Protein AF-A0A352C5R9-F1 (afdb_monomer)

Radius of gyration: 16.76 Å; Cα contacts (8 Å, |Δi|>4): 58; chains: 1; bounding box: 36×37×36 Å

pLDDT: mean 70.02, std 19.09, range [28.61, 94.69]

Foldseek 3Di:
DDDDDDDDDDPVRVVVVVVVVVVCCCPVVVNPDDPDDDDDDFDADPVGDTDFDADPVVRDTQDDKDWDQDDDDPDDDDDDDDIDIDGDPPDDD

Structure (mmCIF, N/CA/C/O backbone):
data_AF-A0A352C5R9-F1
#
_entry.id   AF-A0A352C5R9-F1
#
loop_
_atom_site.group_PDB
_atom_site.id
_atom_site.type_symbol
_atom_site.label_atom_id
_atom_site.label_alt_id
_atom_site.label_comp_id
_atom_site.label_asym_id
_atom_site.label_entity_id
_atom_site.label_seq_id
_atom_site.pdbx_PDB_ins_code
_atom_site.Cartn_x
_atom_site.Cartn_y
_atom_site.Cartn_z
_atom_site.occupancy
_atom_site.B_iso_or_equiv
_atom_site.auth_seq_id
_atom_site.auth_comp_id
_atom_site.auth_asym_id
_atom_site.auth_atom_id
_atom_site.pdbx_PDB_model_num
ATOM 1 N N . MET A 1 1 ? 3.399 -1.926 14.249 1.00 66.75 1 MET A N 1
ATOM 2 C CA . MET A 1 1 ? 3.286 -3.330 13.803 1.00 66.75 1 MET A CA 1
ATOM 3 C C . MET A 1 1 ? 3.667 -3.336 12.343 1.00 66.75 1 MET A C 1
ATOM 5 O O . MET A 1 1 ? 3.190 -2.461 11.635 1.00 66.75 1 MET A O 1
ATOM 9 N N . GLU A 1 2 ? 4.534 -4.252 11.934 1.00 73.69 2 GLU A N 1
ATOM 10 C CA . GLU A 1 2 ? 4.901 -4.433 10.531 1.00 73.69 2 GLU A CA 1
ATOM 11 C C . GLU A 1 2 ? 4.175 -5.668 9.997 1.00 73.69 2 GLU A C 1
ATOM 13 O O . GLU A 1 2 ? 4.091 -6.687 10.684 1.00 73.69 2 GLU A O 1
ATOM 18 N N . ILE A 1 3 ? 3.599 -5.548 8.806 1.00 74.19 3 ILE A N 1
ATOM 19 C CA . ILE A 1 3 ? 2.911 -6.630 8.110 1.00 74.19 3 ILE A CA 1
ATOM 20 C C . ILE A 1 3 ? 3.607 -6.768 6.768 1.00 74.19 3 ILE A C 1
ATOM 22 O O . ILE A 1 3 ? 3.558 -5.853 5.950 1.00 74.19 3 ILE A O 1
ATOM 26 N N . ILE A 1 4 ? 4.243 -7.916 6.556 1.00 78.00 4 ILE A N 1
ATOM 27 C CA . ILE A 1 4 ? 4.996 -8.210 5.341 1.00 78.00 4 ILE A CA 1
ATOM 28 C C . ILE A 1 4 ? 4.307 -9.369 4.630 1.00 78.00 4 ILE A C 1
ATOM 30 O O . ILE A 1 4 ? 4.137 -10.448 5.200 1.00 78.00 4 ILE A O 1
ATOM 34 N N . PHE A 1 5 ? 3.913 -9.151 3.379 1.00 77.75 5 PHE A N 1
ATOM 35 C CA . PHE A 1 5 ? 3.435 -10.218 2.508 1.00 77.75 5 PHE A CA 1
ATOM 36 C C . PHE A 1 5 ? 4.635 -10.834 1.791 1.00 77.75 5 PHE A C 1
ATOM 38 O O . PHE A 1 5 ? 5.328 -10.154 1.041 1.00 77.75 5 PHE A O 1
ATOM 45 N N . HIS A 1 6 ? 4.901 -12.116 2.034 1.00 76.88 6 HIS A N 1
ATOM 46 C CA . HIS A 1 6 ? 5.996 -12.826 1.375 1.00 76.88 6 HIS A CA 1
ATOM 47 C C . HIS A 1 6 ? 5.536 -13.513 0.080 1.00 76.88 6 HIS A C 1
ATOM 49 O O . HIS A 1 6 ? 4.412 -14.014 -0.014 1.00 76.88 6 HIS A O 1
ATOM 55 N N . GLY A 1 7 ? 6.453 -13.596 -0.887 1.00 75.44 7 GLY A N 1
ATOM 56 C CA . GLY A 1 7 ? 6.247 -14.266 -2.173 1.00 75.44 7 GLY A CA 1
ATOM 57 C C . GLY A 1 7 ? 5.533 -13.406 -3.219 1.00 75.44 7 GLY A C 1
ATOM 58 O O . GLY A 1 7 ? 5.062 -12.310 -2.927 1.00 75.44 7 GLY A O 1
ATOM 59 N N . GLN A 1 8 ? 5.456 -13.918 -4.451 1.00 73.25 8 GLN A N 1
ATOM 60 C CA . GLN A 1 8 ? 4.716 -13.265 -5.531 1.00 73.25 8 GLN A CA 1
ATOM 61 C C . GLN A 1 8 ? 3.216 -13.309 -5.231 1.00 73.25 8 GLN A C 1
ATOM 63 O O . GLN A 1 8 ? 2.627 -14.385 -5.096 1.00 73.25 8 GLN A O 1
ATOM 68 N N . GLN A 1 9 ? 2.602 -12.134 -5.131 1.00 72.56 9 GLN A N 1
ATOM 69 C CA . GLN A 1 9 ? 1.167 -11.990 -4.940 1.00 72.56 9 GLN A CA 1
ATOM 70 C C . GLN A 1 9 ? 0.562 -11.387 -6.200 1.00 72.56 9 GLN A C 1
ATOM 72 O O . GLN A 1 9 ? 1.018 -10.355 -6.688 1.00 72.56 9 GLN A O 1
ATOM 77 N N . ASP A 1 10 ? -0.483 -12.027 -6.716 1.00 83.81 10 ASP A N 1
ATOM 78 C CA . ASP A 1 10 ? -1.319 -11.383 -7.718 1.00 83.81 10 ASP A CA 1
ATOM 79 C C . ASP A 1 10 ? -2.150 -10.263 -7.070 1.00 83.81 10 ASP A C 1
ATOM 81 O O . ASP A 1 10 ? -2.392 -10.248 -5.858 1.00 83.81 10 ASP A O 1
ATOM 85 N N . TRP A 1 11 ? -2.601 -9.313 -7.889 1.00 82.31 11 TRP A N 1
ATOM 86 C CA . TRP A 1 11 ? -3.316 -8.135 -7.401 1.00 82.31 11 TRP A CA 1
ATOM 87 C C . TRP A 1 11 ? -4.567 -8.487 -6.583 1.00 82.31 11 TRP A C 1
ATOM 89 O O . TRP A 1 11 ? -4.843 -7.854 -5.563 1.00 82.31 11 TRP A O 1
ATOM 99 N N . ARG A 1 12 ? -5.299 -9.537 -6.978 1.00 85.00 12 ARG A N 1
ATOM 100 C CA . ARG A 1 12 ? -6.526 -9.957 -6.292 1.00 85.00 12 ARG A CA 1
ATOM 101 C C . ARG A 1 12 ? -6.222 -10.497 -4.895 1.00 85.00 12 ARG A C 1
ATOM 103 O O . ARG A 1 12 ? -6.866 -10.084 -3.935 1.00 85.00 12 ARG A O 1
ATOM 110 N N . LYS A 1 13 ? -5.224 -11.372 -4.760 1.00 83.44 13 LYS A N 1
ATOM 111 C CA . LYS A 1 13 ? -4.799 -11.908 -3.458 1.00 83.44 13 LYS A CA 1
ATOM 112 C C . LYS A 1 13 ? -4.276 -10.818 -2.535 1.00 83.44 13 LYS A C 1
ATOM 114 O O . LYS A 1 13 ? -4.576 -10.846 -1.342 1.00 83.44 13 LYS A O 1
ATOM 119 N N . THR A 1 14 ? -3.537 -9.847 -3.068 1.00 86.19 14 THR A N 1
ATOM 120 C CA . THR A 1 14 ? -3.052 -8.701 -2.286 1.00 86.19 14 THR A CA 1
ATOM 121 C C . THR A 1 14 ? -4.217 -7.886 -1.729 1.00 86.19 14 THR A C 1
ATOM 123 O O . THR A 1 14 ? -4.235 -7.580 -0.537 1.00 86.19 14 THR A O 1
ATOM 126 N N . GLN A 1 15 ? -5.233 -7.596 -2.551 1.00 86.06 15 GLN A N 1
ATOM 127 C CA . GLN A 1 15 ? -6.441 -6.891 -2.109 1.00 86.06 15 GLN A CA 1
ATOM 128 C C . GLN A 1 15 ? -7.186 -7.652 -1.006 1.00 86.06 15 GLN A C 1
ATOM 130 O O . GLN A 1 15 ? -7.508 -7.072 0.033 1.00 86.06 15 GLN A O 1
ATOM 135 N N . GLU A 1 16 ? -7.427 -8.948 -1.211 1.00 88.38 16 GLU A N 1
ATOM 136 C CA . GLU A 1 16 ? -8.087 -9.813 -0.225 1.00 88.38 16 GLU A CA 1
ATOM 137 C C . GLU A 1 16 ? -7.309 -9.852 1.095 1.00 88.38 16 GLU A 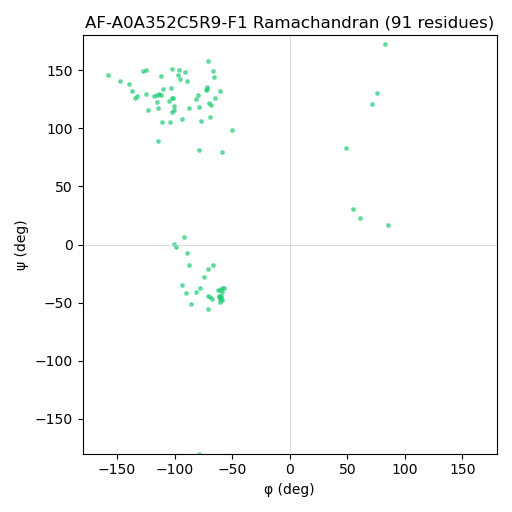C 1
ATOM 139 O O . GLU A 1 16 ? -7.900 -9.762 2.172 1.00 88.38 16 GLU A O 1
ATOM 144 N N . SER A 1 17 ? -5.980 -9.918 1.021 1.00 86.56 17 SER A N 1
ATOM 145 C CA . SER A 1 17 ? -5.121 -10.009 2.200 1.00 86.56 17 SER A CA 1
ATOM 146 C C . SER A 1 17 ? -5.082 -8.704 2.997 1.00 86.56 17 SER A C 1
ATOM 148 O O . SER A 1 17 ? -5.229 -8.731 4.219 1.00 86.56 17 SER A O 1
ATOM 150 N N . ILE A 1 18 ? -4.950 -7.550 2.331 1.00 88.62 18 ILE A N 1
ATOM 151 C CA . ILE A 1 18 ? -5.004 -6.236 2.995 1.00 88.62 18 ILE A CA 1
ATOM 152 C C . ILE A 1 18 ? -6.363 -6.045 3.678 1.00 88.62 18 ILE A C 1
ATOM 154 O O . ILE A 1 18 ? -6.416 -5.664 4.851 1.00 88.62 18 ILE A O 1
ATOM 158 N N . LEU A 1 19 ? -7.461 -6.350 2.978 1.00 88.69 19 LEU A N 1
ATOM 159 C CA . LEU A 1 19 ? -8.805 -6.241 3.543 1.00 88.69 19 LEU A CA 1
ATOM 160 C C . LEU A 1 19 ? -8.983 -7.173 4.746 1.00 88.69 19 LEU A C 1
ATOM 162 O O . LEU A 1 19 ? -9.488 -6.741 5.781 1.00 88.69 19 LEU A O 1
ATOM 166 N N . GLY A 1 20 ? -8.518 -8.420 4.641 1.00 89.88 20 GLY A N 1
ATOM 167 C CA . GLY A 1 20 ? -8.579 -9.401 5.722 1.00 89.88 20 GLY A CA 1
ATOM 168 C C . GLY A 1 20 ? -7.856 -8.942 6.988 1.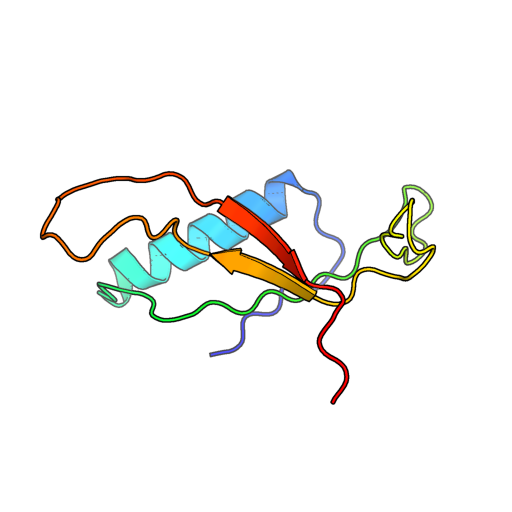00 89.88 20 GLY A C 1
ATOM 169 O O . GLY A 1 20 ? -8.354 -9.153 8.093 1.00 89.88 20 GLY A O 1
ATOM 170 N N . ILE A 1 21 ? -6.727 -8.247 6.853 1.00 90.12 21 ILE A N 1
ATOM 171 C CA . ILE A 1 21 ? -5.998 -7.691 7.998 1.00 90.12 21 ILE A CA 1
ATOM 172 C C . ILE A 1 21 ? -6.760 -6.539 8.645 1.00 90.12 21 ILE A C 1
ATOM 174 O O . ILE A 1 21 ? -6.875 -6.501 9.869 1.00 90.12 21 ILE A O 1
ATOM 178 N N . ILE A 1 22 ? -7.301 -5.612 7.852 1.00 89.75 22 ILE A N 1
ATOM 179 C CA . ILE A 1 22 ? -8.108 -4.501 8.381 1.00 89.75 22 ILE A CA 1
ATOM 180 C C . ILE A 1 22 ? -9.324 -5.056 9.134 1.00 89.75 22 ILE A C 1
ATOM 182 O O . ILE A 1 22 ? -9.604 -4.633 10.257 1.00 89.75 22 ILE A O 1
ATOM 186 N N . GLN A 1 23 ? -9.995 -6.049 8.547 1.00 91.38 23 GLN A N 1
ATOM 187 C CA . GLN A 1 2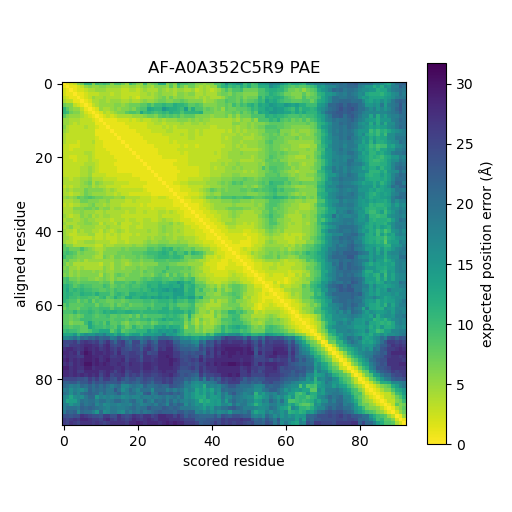3 ? -11.122 -6.764 9.142 1.00 91.38 23 GLN A CA 1
ATOM 188 C C . GLN A 1 23 ? -10.719 -7.438 10.464 1.00 91.38 23 GLN A C 1
ATOM 190 O O . GLN A 1 23 ? -11.388 -7.261 11.475 1.00 91.38 23 GLN A O 1
ATOM 195 N N . MET A 1 24 ? -9.590 -8.151 10.495 1.00 92.12 24 MET A N 1
ATOM 196 C CA . MET A 1 24 ? -9.061 -8.796 11.702 1.00 92.12 24 MET A CA 1
ATOM 197 C C . MET A 1 24 ? -8.766 -7.784 12.819 1.00 92.12 24 MET A C 1
ATOM 199 O O . MET A 1 24 ? -9.148 -8.011 13.968 1.00 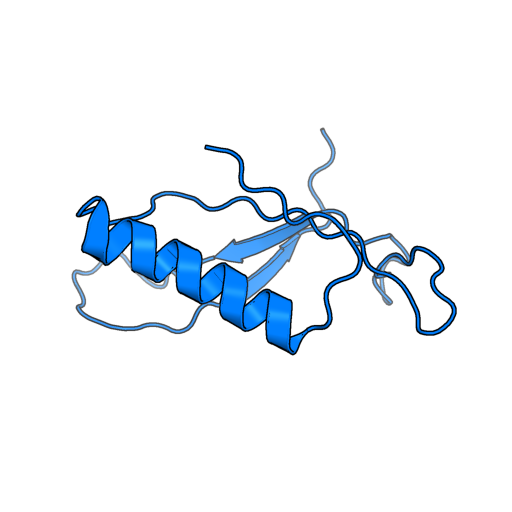92.12 24 MET A O 1
ATOM 203 N N . LEU A 1 25 ? -8.103 -6.666 12.503 1.00 91.25 25 LEU A N 1
ATOM 204 C CA . LEU A 1 25 ? -7.800 -5.604 13.471 1.00 91.25 25 LEU A CA 1
ATOM 205 C C . LEU A 1 25 ? -9.078 -5.004 14.070 1.00 91.25 25 LEU A C 1
ATOM 207 O O . LEU A 1 25 ? -9.128 -4.733 15.272 1.00 91.25 25 LEU A O 1
ATOM 211 N N . HIS A 1 26 ? -10.111 -4.830 13.249 1.00 91.50 26 HIS A N 1
ATOM 212 C CA . HIS A 1 26 ? -11.405 -4.335 13.696 1.00 91.50 26 HIS A CA 1
ATOM 213 C C . HIS A 1 26 ? -12.156 -5.373 14.545 1.00 91.50 26 HIS A C 1
ATOM 215 O O . HIS A 1 26 ? -12.507 -5.090 15.688 1.00 91.50 26 HIS A O 1
ATOM 221 N N . ASP A 1 27 ? -12.364 -6.580 14.021 1.00 94.25 27 ASP A N 1
ATOM 222 C CA . ASP A 1 27 ? -13.295 -7.559 14.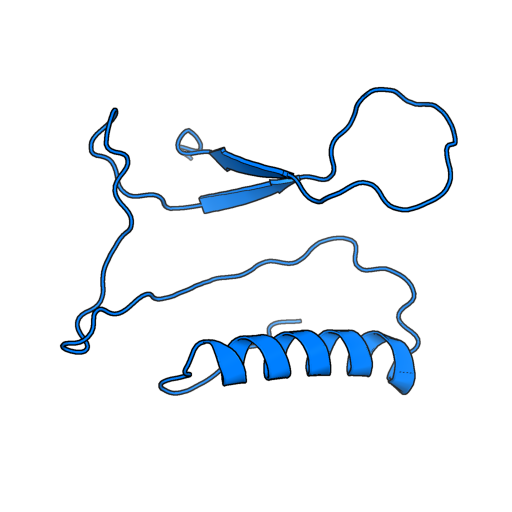594 1.00 94.25 27 ASP A CA 1
ATOM 223 C C . ASP A 1 27 ? -12.692 -8.337 15.770 1.00 94.25 27 ASP A C 1
ATOM 225 O O . ASP A 1 27 ? -13.368 -8.586 16.766 1.00 94.25 27 ASP A O 1
ATOM 229 N N . GLN A 1 28 ? -11.419 -8.731 15.680 1.00 94.69 28 GLN A N 1
ATOM 230 C CA . GLN A 1 28 ? -10.783 -9.563 16.709 1.00 94.69 28 GLN A CA 1
ATOM 231 C C . GLN A 1 28 ? -10.130 -8.710 17.795 1.00 94.69 28 GLN A C 1
ATOM 233 O O . GLN A 1 28 ? -10.240 -9.004 18.987 1.00 94.69 28 GLN A O 1
ATOM 238 N N . TYR A 1 29 ? -9.466 -7.628 17.389 1.00 92.31 29 TYR A N 1
ATOM 239 C CA . TYR A 1 29 ? -8.702 -6.773 18.297 1.00 92.31 29 TYR A CA 1
ATOM 240 C C . TYR A 1 29 ? -9.456 -5.512 18.730 1.00 92.31 29 TYR A C 1
ATOM 242 O O . TYR A 1 29 ? -8.938 -4.764 19.559 1.00 92.31 29 TYR A O 1
ATOM 250 N N . HIS A 1 30 ? -10.678 -5.291 18.227 1.00 92.38 30 HIS A N 1
ATOM 251 C CA . HIS A 1 30 ? -11.532 -4.153 18.583 1.00 92.38 30 HIS A CA 1
ATOM 252 C C . HIS A 1 30 ? -10.837 -2.793 18.379 1.00 92.38 30 HIS A C 1
ATOM 254 O O . HIS A 1 30 ? -11.096 -1.823 19.099 1.00 92.38 30 HIS A O 1
ATOM 260 N N . ILE A 1 31 ? -9.929 -2.706 17.400 1.00 91.44 31 ILE A N 1
ATOM 261 C CA . ILE A 1 31 ? -9.219 -1.470 17.077 1.00 91.44 31 ILE A CA 1
ATOM 262 C C . ILE A 1 31 ? -10.166 -0.563 16.290 1.00 91.44 31 ILE A C 1
ATOM 264 O O . ILE A 1 31 ? -10.439 -0.785 15.115 1.00 91.44 31 ILE A O 1
ATOM 268 N N . ALA A 1 32 ? -10.666 0.486 16.942 1.00 87.31 32 ALA A N 1
ATOM 269 C CA . ALA A 1 32 ? -11.679 1.364 16.356 1.00 87.31 32 ALA A CA 1
ATOM 270 C C . ALA A 1 32 ? -11.141 2.320 15.276 1.00 87.31 32 ALA A C 1
ATOM 272 O O . ALA A 1 32 ? -11.902 2.777 14.425 1.00 87.31 32 ALA A O 1
ATOM 273 N N . GLN A 1 33 ? -9.859 2.698 15.340 1.00 85.31 33 GLN A N 1
ATOM 274 C CA . GLN A 1 33 ? -9.261 3.685 14.437 1.00 85.31 33 GLN A CA 1
ATOM 275 C C . GLN A 1 33 ? -7.789 3.372 14.170 1.00 85.31 33 GLN A C 1
ATOM 277 O O . GLN A 1 33 ? -7.041 3.035 15.087 1.00 85.31 33 GLN A O 1
ATOM 282 N N . LEU A 1 34 ? -7.371 3.564 12.921 1.00 82.88 34 LEU A N 1
ATOM 283 C CA . LEU A 1 34 ? -5.970 3.566 12.511 1.00 82.88 34 LEU A CA 1
ATOM 284 C C . LEU A 1 34 ? -5.537 5.020 12.316 1.00 82.88 34 LEU A C 1
ATOM 286 O O . LEU A 1 34 ? -6.202 5.773 11.602 1.00 82.88 34 LEU A O 1
ATOM 290 N N . ARG A 1 35 ? -4.452 5.425 12.983 1.00 80.12 35 ARG A N 1
ATOM 291 C CA . ARG A 1 35 ? -3.893 6.779 12.852 1.00 80.12 35 ARG A CA 1
ATOM 292 C C . ARG A 1 35 ? -3.095 6.939 11.560 1.00 80.12 35 ARG A C 1
ATOM 294 O O . ARG A 1 35 ? -3.135 8.004 10.963 1.00 80.12 35 ARG A O 1
ATOM 301 N N . GLU A 1 36 ? -2.377 5.894 11.167 1.00 76.44 36 GLU A N 1
ATOM 302 C CA . GLU A 1 36 ? -1.405 5.916 10.080 1.00 76.44 36 GLU A CA 1
ATOM 303 C C . GLU A 1 36 ? -1.201 4.491 9.549 1.00 76.44 36 GLU A C 1
ATOM 305 O O . GLU A 1 36 ? -1.277 3.531 10.323 1.00 76.44 36 GLU A O 1
ATOM 310 N N . ILE A 1 37 ? -0.967 4.356 8.241 1.00 77.75 37 ILE A N 1
ATOM 311 C CA . ILE A 1 37 ? -0.617 3.098 7.572 1.00 77.75 37 ILE A CA 1
ATOM 312 C C . ILE A 1 37 ? 0.550 3.399 6.634 1.00 77.75 37 ILE A C 1
ATOM 314 O O . ILE A 1 37 ? 0.437 4.274 5.782 1.00 77.75 37 ILE A O 1
ATOM 318 N N . HIS A 1 38 ? 1.638 2.647 6.780 1.00 75.62 38 HIS A N 1
ATOM 319 C CA . HIS A 1 38 ? 2.780 2.676 5.869 1.00 75.62 38 HIS A CA 1
ATOM 320 C C . HIS A 1 38 ? 2.697 1.467 4.944 1.00 75.62 38 HIS A C 1
ATOM 322 O O . HIS A 1 38 ? 2.580 0.339 5.426 1.00 75.62 38 HIS A O 1
ATOM 328 N N . LEU A 1 39 ? 2.737 1.695 3.633 1.00 76.56 39 LEU A N 1
ATOM 329 C CA . LEU A 1 39 ? 2.782 0.640 2.625 1.00 76.56 39 LEU A CA 1
ATOM 330 C C . LEU A 1 39 ? 4.082 0.774 1.838 1.00 76.56 39 LEU A C 1
ATOM 332 O O . LEU A 1 39 ? 4.377 1.843 1.313 1.00 76.56 39 LEU A O 1
ATOM 336 N N . SER A 1 40 ? 4.833 -0.320 1.751 1.00 75.94 40 SER A N 1
ATOM 337 C CA . SER A 1 40 ? 5.992 -0.448 0.871 1.00 75.94 40 SER A CA 1
ATOM 338 C C . SER A 1 40 ? 5.666 -1.495 -0.186 1.00 75.94 40 SER A C 1
ATOM 340 O O . SER A 1 40 ? 5.177 -2.576 0.151 1.00 75.94 40 SER A O 1
ATOM 342 N N . LEU A 1 41 ? 5.874 -1.156 -1.456 1.00 77.81 41 LEU A N 1
ATOM 343 C CA . LEU A 1 41 ? 5.549 -2.007 -2.596 1.00 77.81 41 LEU A CA 1
ATOM 344 C C . LEU A 1 41 ? 6.803 -2.194 -3.448 1.00 77.81 41 LEU A C 1
ATOM 346 O O . LEU A 1 41 ? 7.428 -1.217 -3.848 1.00 77.81 41 LEU A O 1
ATOM 350 N N . THR A 1 42 ? 7.123 -3.446 -3.764 1.00 82.81 42 THR A N 1
ATOM 351 C CA . THR A 1 42 ? 8.055 -3.794 -4.840 1.00 82.81 42 THR A CA 1
ATOM 352 C C . THR A 1 42 ? 7.219 -4.199 -6.043 1.00 82.81 42 THR A C 1
ATOM 354 O O . THR A 1 42 ? 6.404 -5.120 -5.947 1.00 82.81 42 THR A O 1
ATOM 357 N N . LEU A 1 43 ? 7.368 -3.473 -7.146 1.00 83.00 43 LEU A N 1
ATOM 358 C CA . LEU A 1 43 ? 6.629 -3.728 -8.377 1.00 83.00 43 LEU A CA 1
ATOM 359 C C . LEU A 1 43 ? 7.479 -4.597 -9.293 1.00 83.00 43 LEU A C 1
ATOM 361 O O . LEU A 1 43 ? 8.688 -4.404 -9.366 1.00 83.00 43 LEU A O 1
ATOM 365 N N . MET A 1 44 ? 6.837 -5.517 -10.005 1.00 85.44 44 MET A N 1
ATOM 366 C CA . MET A 1 44 ? 7.479 -6.323 -11.039 1.00 85.44 44 MET A CA 1
ATOM 367 C C . MET A 1 44 ? 6.682 -6.221 -12.337 1.00 85.44 44 MET A C 1
ATOM 369 O O . MET A 1 44 ? 5.458 -6.060 -12.294 1.00 85.44 44 MET A O 1
ATOM 373 N N . ASP A 1 45 ? 7.366 -6.321 -13.470 1.00 85.31 45 ASP A N 1
ATOM 374 C CA . ASP A 1 45 ? 6.729 -6.510 -14.772 1.00 85.31 45 ASP A CA 1
ATOM 375 C C . ASP A 1 45 ? 6.291 -7.970 -15.002 1.00 85.31 45 ASP A C 1
ATOM 377 O O . ASP A 1 45 ? 6.470 -8.852 -14.156 1.00 85.31 45 ASP A O 1
ATOM 381 N N . ASP A 1 46 ? 5.700 -8.228 -16.171 1.00 86.06 46 ASP A N 1
ATOM 382 C CA . ASP A 1 46 ? 5.229 -9.560 -16.569 1.00 86.06 46 ASP A CA 1
ATOM 383 C C . ASP A 1 46 ? 6.375 -10.572 -16.776 1.00 86.06 46 ASP A C 1
ATOM 385 O O . ASP A 1 46 ? 6.138 -11.783 -16.788 1.00 86.06 46 ASP A O 1
ATOM 389 N N . GLU A 1 47 ? 7.613 -10.099 -16.931 1.00 88.19 47 GLU A N 1
ATOM 390 C CA . GLU A 1 47 ? 8.815 -10.930 -17.045 1.00 88.19 47 GLU A CA 1
ATOM 391 C C . GLU A 1 47 ? 9.436 -11.239 -15.668 1.00 88.19 47 GLU A C 1
ATOM 393 O O . GLU A 1 47 ? 10.314 -12.100 -15.557 1.00 88.19 47 GLU A O 1
ATOM 398 N N . GLY A 1 48 ? 8.922 -10.613 -14.604 1.00 84.75 48 GLY A N 1
ATOM 399 C CA . GLY A 1 48 ? 9.355 -10.799 -13.224 1.00 84.75 48 GLY A CA 1
ATOM 400 C C . GLY A 1 48 ? 10.540 -9.923 -12.825 1.00 84.75 48 GLY A C 1
ATOM 401 O O . GLY A 1 48 ? 11.191 -10.229 -11.824 1.00 84.75 48 GLY A O 1
ATOM 402 N N . PHE A 1 49 ? 10.837 -8.870 -13.587 1.00 85.00 49 PHE A N 1
ATOM 403 C CA . PHE A 1 49 ? 11.865 -7.896 -13.237 1.00 85.00 49 PHE A CA 1
ATOM 404 C C . PHE A 1 49 ? 11.282 -6.763 -12.406 1.00 85.00 49 PHE A C 1
ATOM 406 O O . PHE A 1 49 ? 10.179 -6.292 -12.677 1.00 85.00 49 PHE A O 1
ATOM 413 N N . ASP A 1 50 ? 12.049 -6.313 -11.413 1.00 86.38 50 ASP A N 1
ATOM 414 C CA . ASP A 1 50 ? 11.686 -5.157 -10.602 1.00 86.38 50 ASP A CA 1
ATOM 415 C C . ASP A 1 50 ? 11.566 -3.908 -11.485 1.00 86.38 50 ASP A C 1
ATOM 417 O O . ASP A 1 50 ? 12.453 -3.607 -12.290 1.00 86.38 50 ASP A O 1
ATOM 421 N N . VAL A 1 51 ? 10.476 -3.166 -11.306 1.00 85.69 51 VAL A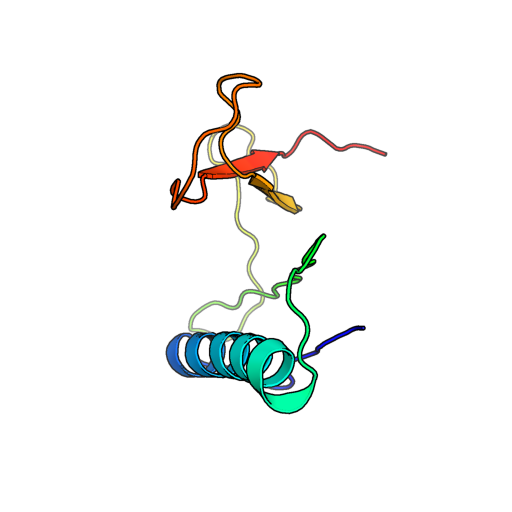 N 1
ATOM 422 C CA . VAL A 1 51 ? 10.209 -1.923 -12.033 1.00 85.69 51 VAL A CA 1
ATOM 423 C C . VAL A 1 51 ? 9.962 -0.762 -11.084 1.00 85.69 51 VAL A C 1
ATOM 425 O O . VAL A 1 51 ? 9.428 -0.918 -9.985 1.00 85.69 51 VAL A O 1
ATOM 428 N N . GLU A 1 52 ? 10.311 0.432 -11.548 1.00 80.38 52 GLU A N 1
ATOM 429 C CA . GLU A 1 52 ? 10.018 1.688 -10.869 1.00 80.38 52 GLU A CA 1
ATOM 430 C C . GLU A 1 52 ? 8.992 2.481 -11.676 1.00 80.38 52 GLU A C 1
ATOM 432 O O . GLU A 1 52 ? 8.988 2.471 -12.909 1.00 80.38 52 GLU A O 1
ATOM 437 N N . LEU A 1 53 ? 8.113 3.192 -10.974 1.00 79.25 53 LEU A N 1
ATOM 438 C CA . LEU A 1 53 ? 7.236 4.161 -11.616 1.00 79.25 53 LEU A CA 1
ATOM 439 C C . LEU A 1 53 ? 8.037 5.441 -11.851 1.00 79.25 53 LEU A C 1
ATOM 441 O O . LEU A 1 53 ? 8.637 5.960 -10.914 1.00 79.25 53 LEU A O 1
ATOM 445 N N . ILE A 1 54 ? 8.016 5.958 -13.078 1.00 73.12 54 ILE A N 1
ATOM 446 C CA . ILE A 1 54 ? 8.737 7.174 -13.468 1.00 73.12 54 ILE A CA 1
ATOM 447 C C . ILE A 1 54 ? 7.739 8.303 -13.728 1.00 73.12 54 ILE A C 1
ATOM 449 O O . ILE A 1 54 ? 6.740 8.108 -14.426 1.00 73.12 54 ILE A O 1
ATOM 453 N N . ASP A 1 55 ? 8.021 9.484 -13.188 1.00 72.31 55 ASP A N 1
ATOM 454 C CA . ASP A 1 55 ? 7.304 10.715 -13.498 1.00 72.31 55 ASP A CA 1
ATOM 455 C C . ASP A 1 55 ? 7.633 11.155 -14.929 1.00 72.31 55 ASP A C 1
ATOM 457 O O . ASP A 1 55 ? 8.791 11.370 -15.280 1.00 72.31 55 ASP A O 1
ATOM 461 N N . THR A 1 56 ? 6.623 11.284 -15.786 1.00 70.75 56 THR A N 1
ATOM 462 C CA . THR A 1 56 ? 6.840 11.637 -17.197 1.00 70.75 56 THR A CA 1
ATOM 463 C C . THR A 1 56 ? 7.292 13.081 -17.408 1.00 70.75 56 THR A C 1
ATOM 465 O O . THR A 1 56 ? 7.847 13.392 -18.461 1.00 70.75 56 THR A O 1
ATOM 468 N N . GLU A 1 57 ? 7.039 13.976 -16.453 1.00 74.88 57 GLU A N 1
ATOM 469 C CA . GLU A 1 57 ? 7.459 15.376 -16.524 1.00 74.88 57 GLU A CA 1
ATOM 470 C C . GLU A 1 57 ? 8.890 15.533 -16.004 1.00 74.88 57 GLU A C 1
ATOM 472 O O . GLU A 1 57 ? 9.746 16.081 -16.706 1.00 74.88 57 GLU A O 1
ATOM 477 N N . THR A 1 58 ? 9.183 15.015 -14.808 1.00 76.75 58 THR A N 1
ATOM 478 C CA . THR A 1 58 ? 10.504 15.189 -14.173 1.00 76.75 58 THR A CA 1
ATOM 479 C C . THR A 1 58 ? 11.519 14.121 -14.568 1.00 76.75 58 THR A C 1
ATOM 481 O O . THR A 1 58 ? 12.718 14.353 -14.437 1.00 76.75 58 THR A O 1
ATOM 484 N N . HIS A 1 59 ? 11.064 12.989 -15.112 1.00 74.69 59 HIS A N 1
ATOM 485 C CA . HIS A 1 59 ? 11.871 11.798 -15.405 1.00 74.69 59 HIS A CA 1
ATOM 486 C C . HIS A 1 59 ? 12.523 11.179 -14.158 1.00 74.69 59 HIS A C 1
ATOM 488 O O . HIS A 1 59 ? 13.523 10.468 -14.263 1.00 74.69 59 HIS A O 1
ATOM 494 N N . GLU A 1 60 ? 11.957 11.433 -12.978 1.00 72.19 60 GLU A N 1
ATOM 495 C CA . GLU A 1 60 ? 12.422 10.880 -11.706 1.00 72.19 60 GLU A CA 1
ATOM 496 C C . GLU A 1 60 ? 11.536 9.717 -11.245 1.00 72.19 60 GLU A C 1
ATOM 498 O O . GLU A 1 60 ? 10.340 9.670 -11.536 1.00 72.19 60 GLU A O 1
ATOM 503 N N . SER A 1 61 ? 12.120 8.773 -10.503 1.00 72.81 61 SER A N 1
ATOM 504 C CA . SER A 1 61 ? 11.378 7.652 -9.924 1.00 72.81 61 SER A CA 1
ATOM 505 C C . SER A 1 61 ? 10.487 8.101 -8.765 1.00 72.81 61 SER A C 1
ATOM 507 O O . SER A 1 61 ? 10.943 8.779 -7.841 1.00 72.81 61 SER A O 1
ATOM 509 N N . TYR A 1 62 ? 9.234 7.647 -8.756 1.00 71.38 62 TYR A N 1
ATOM 510 C CA . TYR A 1 62 ? 8.310 7.824 -7.641 1.00 71.38 62 TYR A CA 1
ATOM 511 C C . TYR A 1 62 ? 8.756 6.983 -6.441 1.00 71.38 62 TYR A C 1
ATOM 513 O O . TYR A 1 62 ? 8.649 5.757 -6.455 1.00 71.38 62 TYR A O 1
ATOM 521 N N . ARG A 1 63 ? 9.239 7.644 -5.384 1.00 68.69 63 ARG A N 1
ATOM 522 C CA . ARG A 1 63 ? 9.712 6.972 -4.157 1.00 68.69 63 ARG A CA 1
ATOM 523 C C . ARG A 1 63 ? 8.637 6.846 -3.084 1.00 68.69 63 ARG A C 1
ATOM 525 O O . ARG A 1 63 ? 8.624 5.865 -2.348 1.00 68.69 63 ARG A O 1
ATOM 532 N N . VAL A 1 64 ? 7.759 7.843 -2.973 1.00 66.25 64 VAL A N 1
ATOM 533 C CA . VAL A 1 64 ? 6.724 7.908 -1.936 1.00 66.25 64 VAL A CA 1
ATOM 534 C C . VAL A 1 64 ? 5.411 8.367 -2.559 1.00 66.25 64 VAL A C 1
ATOM 536 O O . VAL A 1 64 ? 5.356 9.350 -3.292 1.00 66.25 64 VAL A O 1
ATOM 539 N N . MET A 1 65 ? 4.333 7.651 -2.246 1.00 65.31 65 MET A N 1
ATOM 540 C CA . MET A 1 65 ? 2.971 8.067 -2.565 1.00 65.31 65 MET A CA 1
ATOM 541 C C . MET A 1 65 ? 2.228 8.337 -1.263 1.00 65.31 65 MET A C 1
ATOM 543 O O . MET A 1 65 ? 2.051 7.430 -0.448 1.00 65.31 65 MET A O 1
ATOM 547 N N . GLU A 1 66 ? 1.791 9.577 -1.059 1.00 58.06 66 GLU A N 1
ATOM 548 C CA . GLU A 1 66 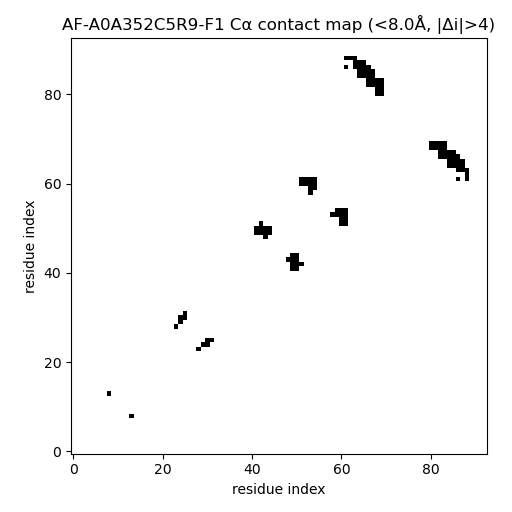? 1.103 9.987 0.161 1.00 58.06 66 GLU A CA 1
ATOM 549 C C . GLU A 1 66 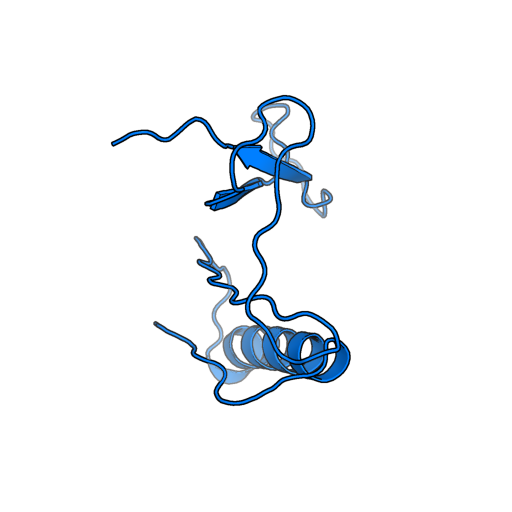? -0.406 10.082 -0.091 1.00 58.06 66 GLU A C 1
ATOM 551 O O . GLU A 1 66 ? -0.916 10.909 -0.847 1.00 58.06 66 GLU A O 1
ATOM 556 N N . VAL A 1 67 ? -1.169 9.207 0.560 1.00 62.12 67 VAL A N 1
ATOM 557 C CA . VAL A 1 67 ? -2.631 9.230 0.459 1.00 62.12 67 VAL A CA 1
ATOM 558 C C . VAL A 1 67 ? -3.185 10.059 1.607 1.00 62.12 67 VAL A C 1
ATOM 560 O O . VAL A 1 67 ? -3.187 9.628 2.762 1.00 62.12 67 VAL A O 1
ATOM 563 N N . PHE A 1 68 ? -3.691 11.247 1.290 1.00 56.84 68 PHE A N 1
ATOM 564 C CA . PHE A 1 68 ? -4.311 12.124 2.274 1.00 56.84 68 PHE A CA 1
ATOM 565 C C . PHE A 1 68 ? -5.830 11.947 2.280 1.00 56.84 68 PHE A C 1
ATOM 567 O O . PHE A 1 68 ? -6.475 11.665 1.267 1.00 56.84 68 PHE A O 1
ATOM 574 N N . ARG A 1 69 ? -6.434 12.168 3.450 1.00 55.47 69 ARG A N 1
ATOM 575 C CA . ARG A 1 69 ? -7.860 12.511 3.502 1.00 55.47 69 ARG A CA 1
ATOM 576 C C . ARG A 1 69 ? -7.993 13.938 2.987 1.00 55.47 69 ARG A C 1
ATOM 578 O O . ARG A 1 69 ? -7.199 14.783 3.385 1.00 55.47 69 ARG A O 1
ATOM 585 N N . ASP A 1 70 ? -8.960 14.224 2.130 1.00 49.66 70 ASP A N 1
ATOM 586 C CA . ASP A 1 70 ? -9.154 15.588 1.634 1.00 49.66 70 ASP A CA 1
ATOM 587 C C . ASP A 1 70 ? -9.565 16.524 2.794 1.00 49.66 70 ASP A C 1
ATOM 589 O O . ASP A 1 70 ? -10.492 16.211 3.546 1.00 49.66 70 ASP A O 1
ATOM 593 N N . HIS A 1 71 ? -8.849 17.638 2.994 1.00 44.50 71 HIS A N 1
ATOM 594 C CA . HIS A 1 71 ? -9.140 18.641 4.030 1.00 44.50 71 HIS A CA 1
ATOM 595 C C . HIS A 1 71 ? -9.548 19.954 3.357 1.00 44.50 71 HIS A C 1
ATOM 597 O O . HIS A 1 71 ? -8.719 20.839 3.144 1.00 44.50 71 HIS A O 1
ATOM 603 N N . LYS A 1 72 ? -10.845 20.130 3.091 1.00 37.28 72 LYS A N 1
ATOM 604 C CA . LYS A 1 72 ? -11.438 21.472 3.100 1.00 37.28 72 LYS A CA 1
ATOM 605 C C . LYS A 1 72 ? -12.252 21.643 4.377 1.00 37.28 72 LYS A C 1
ATOM 607 O O . LYS A 1 72 ? -13.343 21.106 4.518 1.00 37.28 72 LYS A O 1
ATOM 612 N N . ASP A 1 73 ? -11.644 22.415 5.270 1.00 31.16 73 ASP A N 1
ATOM 613 C CA . ASP A 1 73 ? -12.197 23.091 6.438 1.00 31.16 73 ASP A CA 1
ATOM 614 C C . ASP A 1 73 ? -12.526 22.292 7.706 1.00 31.16 73 ASP A C 1
ATOM 616 O O . ASP A 1 73 ? -13.255 21.302 7.745 1.00 31.16 73 ASP A O 1
ATOM 620 N N . PHE A 1 74 ? -12.012 22.850 8.805 1.00 34.72 74 PHE A N 1
ATOM 621 C CA . PHE A 1 74 ? -12.391 22.587 10.185 1.00 34.72 74 PHE A CA 1
ATOM 622 C C . PHE A 1 74 ? -13.881 22.881 10.408 1.00 34.72 74 PHE A C 1
ATOM 624 O O . PHE A 1 74 ? -14.239 23.906 10.983 1.00 34.72 74 PHE A O 1
ATOM 631 N N . GLN A 1 75 ? -14.771 21.971 10.029 1.00 28.61 75 GLN A N 1
ATOM 632 C CA . GLN A 1 75 ? -16.096 21.873 10.632 1.00 28.61 75 GLN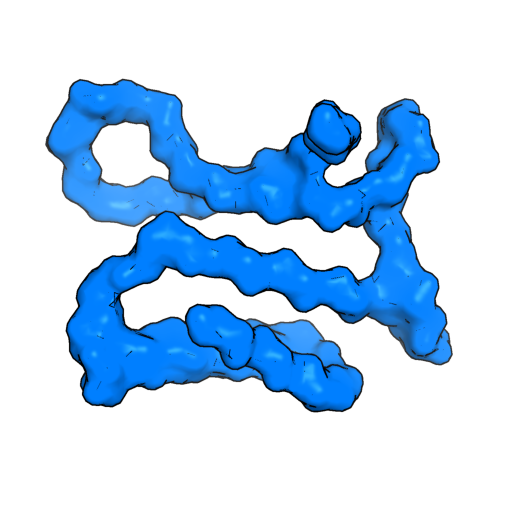 A CA 1
ATOM 633 C C . GLN A 1 75 ? -16.478 20.411 10.823 1.00 28.61 75 GLN A C 1
ATOM 635 O O . GLN A 1 75 ? -16.246 19.559 9.971 1.00 28.61 75 GLN A O 1
ATOM 640 N N . LYS A 1 76 ? -17.069 20.125 11.988 1.00 36.53 76 LYS A N 1
ATOM 641 C CA . LYS A 1 76 ? -17.661 18.831 12.335 1.00 36.53 76 LYS A CA 1
ATOM 642 C C . LYS A 1 76 ? -18.613 18.381 11.223 1.00 36.53 76 LYS A C 1
ATOM 644 O O . LYS A 1 76 ? -19.775 18.774 11.241 1.00 36.53 76 LYS A O 1
ATOM 649 N N . VAL A 1 77 ? -18.173 17.512 10.316 1.00 34.16 77 VAL A N 1
ATOM 650 C CA . VAL A 1 77 ? -19.084 16.814 9.408 1.00 34.16 77 VAL A CA 1
ATOM 651 C C . VAL A 1 77 ? -18.761 15.328 9.381 1.00 34.16 77 VAL A C 1
ATOM 653 O O . VAL A 1 77 ? -17.627 14.878 9.246 1.00 34.16 77 VAL A O 1
ATOM 656 N N . ARG A 1 78 ? -19.840 14.589 9.620 1.00 34.50 78 ARG A N 1
ATOM 657 C CA . ARG A 1 78 ? -19.975 13.145 9.601 1.00 34.50 78 ARG A CA 1
ATOM 658 C C . ARG A 1 78 ? -19.770 12.612 8.180 1.00 34.50 78 ARG A C 1
ATOM 660 O O . ARG A 1 78 ? -20.310 13.174 7.242 1.00 34.50 78 ARG A O 1
ATOM 667 N N . GLN A 1 79 ? -19.153 11.432 8.133 1.00 39.38 79 GLN A N 1
ATOM 668 C CA . GLN A 1 79 ? -19.277 10.393 7.106 1.00 39.38 79 GLN A CA 1
ATOM 669 C C . GLN A 1 79 ? -18.647 10.641 5.722 1.00 39.38 79 GLN A C 1
ATOM 671 O O . GLN A 1 79 ? -19.033 11.527 4.977 1.00 39.38 79 GLN A O 1
ATOM 676 N N . SER A 1 80 ? -17.733 9.711 5.402 1.00 44.34 80 SER A N 1
ATOM 677 C CA . SER A 1 80 ? -17.312 9.241 4.075 1.00 44.34 80 SER A CA 1
ATOM 678 C C . SER A 1 80 ? -16.962 10.322 3.045 1.00 44.34 80 SER A C 1
ATOM 680 O O . SER A 1 80 ? -17.754 10.651 2.170 1.00 44.34 80 SER A O 1
ATOM 682 N N . ALA A 1 81 ? -15.722 10.810 3.117 1.00 41.56 81 ALA A N 1
ATOM 683 C CA . ALA A 1 81 ? -15.058 11.451 1.984 1.00 41.56 81 ALA A CA 1
ATOM 684 C C . ALA A 1 81 ? -14.146 10.423 1.276 1.00 41.56 81 ALA A C 1
ATOM 686 O O . ALA A 1 81 ? -13.589 9.555 1.962 1.00 41.56 81 ALA A O 1
ATOM 687 N N . PRO A 1 82 ? -13.996 10.482 -0.060 1.00 42.16 82 PRO A N 1
ATOM 688 C CA . PRO A 1 82 ? -13.068 9.622 -0.789 1.00 42.16 82 PRO A CA 1
ATOM 689 C C . PRO A 1 82 ? -11.609 9.957 -0.435 1.00 42.16 82 PRO A C 1
ATOM 691 O O . PRO A 1 82 ? -11.279 11.090 -0.092 1.00 42.16 82 PRO A O 1
ATOM 694 N N . LEU A 1 83 ? -10.746 8.941 -0.481 1.00 40.03 83 LEU A N 1
ATOM 695 C CA . LEU A 1 83 ? -9.300 9.091 -0.311 1.00 40.03 83 LEU A CA 1
ATOM 696 C C . LEU A 1 83 ? -8.714 9.745 -1.569 1.00 40.03 83 LEU A C 1
ATOM 698 O O . LEU A 1 83 ? -9.021 9.300 -2.676 1.00 40.03 83 LEU A O 1
ATOM 702 N N . THR A 1 84 ? -7.867 10.760 -1.401 1.00 39.47 84 THR A N 1
ATOM 703 C CA . THR A 1 84 ? -7.188 11.436 -2.514 1.00 39.47 84 THR A CA 1
ATOM 704 C C . THR A 1 84 ? -5.731 10.985 -2.545 1.00 39.47 84 THR A C 1
ATOM 706 O O . THR A 1 84 ? -5.013 11.104 -1.552 1.00 39.47 84 THR A O 1
ATOM 709 N N . LEU A 1 85 ? -5.296 10.443 -3.683 1.00 40.81 85 LEU A N 1
ATOM 710 C CA . LEU A 1 85 ? -3.898 10.100 -3.932 1.00 40.81 85 LEU A CA 1
ATOM 711 C C . LEU A 1 85 ? -3.142 11.380 -4.299 1.00 40.81 85 LEU A C 1
ATOM 713 O O . LEU A 1 85 ? -3.467 12.008 -5.306 1.00 40.81 85 LEU A O 1
ATOM 717 N N . ILE A 1 86 ? -2.150 11.758 -3.497 1.00 50.12 86 ILE A N 1
ATOM 718 C CA . ILE A 1 86 ? -1.198 12.814 -3.835 1.00 50.12 86 ILE A CA 1
ATOM 719 C C . ILE A 1 86 ? 0.167 12.149 -3.952 1.00 50.12 86 ILE A C 1
ATOM 721 O O . ILE A 1 86 ? 0.596 11.394 -3.084 1.00 50.12 86 ILE A O 1
ATOM 725 N N . VAL A 1 87 ? 0.846 12.394 -5.060 1.00 50.62 87 VAL A N 1
ATOM 726 C CA . VAL A 1 87 ? 2.194 11.877 -5.249 1.00 50.62 87 VAL A CA 1
ATOM 727 C C . VAL A 1 87 ? 3.162 13.016 -4.967 1.00 50.62 87 VAL A C 1
ATOM 729 O O . VAL A 1 87 ? 3.106 14.044 -5.638 1.00 50.62 87 VAL A O 1
ATOM 732 N N . ASP A 1 88 ? 3.980 12.861 -3.927 1.00 47.28 88 ASP A N 1
ATOM 733 C CA . ASP A 1 88 ? 4.961 13.861 -3.510 1.00 47.28 88 ASP A CA 1
ATOM 734 C C . ASP A 1 88 ? 6.376 13.334 -3.779 1.00 47.28 88 ASP A C 1
ATOM 736 O O . ASP A 1 88 ? 6.888 12.473 -3.065 1.00 47.28 88 ASP A O 1
ATOM 740 N N . ASN A 1 89 ? 7.005 13.875 -4.824 1.00 46.47 89 ASN A N 1
ATOM 741 C CA . ASN A 1 89 ? 8.392 13.587 -5.200 1.00 46.47 89 ASN A CA 1
ATOM 742 C C . ASN A 1 89 ? 9.402 14.563 -4.576 1.00 46.47 89 ASN A C 1
ATOM 744 O O . ASN A 1 89 ? 10.582 14.522 -4.909 1.00 46.47 89 ASN A O 1
ATOM 748 N N . THR A 1 90 ? 8.973 15.464 -3.687 1.00 45.28 90 THR A N 1
ATOM 749 C CA . THR A 1 90 ? 9.798 16.596 -3.233 1.00 45.28 90 THR A CA 1
ATOM 750 C C . THR A 1 90 ? 10.469 16.405 -1.877 1.00 45.28 90 THR A C 1
ATOM 752 O O . THR A 1 90 ? 11.229 17.275 -1.447 1.00 45.28 90 THR A O 1
ATOM 755 N N . LYS A 1 91 ? 10.277 15.263 -1.207 1.00 43.16 91 LYS A N 1
ATOM 756 C CA . LYS A 1 91 ? 10.988 14.964 0.045 1.00 43.16 91 LYS A CA 1
ATOM 757 C C . LYS A 1 91 ? 12.419 14.493 -0.230 1.00 43.16 91 LYS A C 1
ATOM 759 O O . LYS A 1 91 ? 12.711 13.301 -0.220 1.00 43.16 91 LYS A O 1
ATOM 764 N N . ASN A 1 92 ? 13.302 15.460 -0.466 1.00 43.66 92 ASN A N 1
ATOM 765 C CA . ASN A 1 92 ? 14.725 15.330 -0.161 1.00 43.66 92 ASN A CA 1
ATOM 766 C C . ASN A 1 92 ? 14.932 15.614 1.337 1.00 43.66 92 ASN A C 1
ATOM 768 O O . ASN A 1 92 ? 14.487 16.662 1.797 1.00 43.66 92 ASN A O 1
ATOM 772 N N . ASP A 1 93 ? 15.571 14.653 2.018 1.00 38.53 93 ASP A N 1
ATOM 773 C CA . ASP A 1 93 ? 16.208 14.667 3.357 1.00 38.53 93 ASP A CA 1
ATOM 774 C C . ASP A 1 93 ? 15.769 15.713 4.405 1.00 38.53 93 ASP A C 1
ATOM 776 O O . ASP A 1 93 ? 16.092 16.917 4.265 1.00 38.53 93 ASP A O 1
#

Sequence (93 aa):
MEIIFHGQQDWRKTQESILGIIQMLHDQYHIAQLREIHLSLTLMDDEGFDVELIDTETHESYRVMEVFRDHKDFQKVRQSAPLTLIVDNTKND

Solvent-accessible surface area (backbone atoms only — not comparable to full-atom values): 6593 Å² total; per-residue (Å²): 138,87,86,82,84,82,75,94,67,55,72,67,58,49,51,54,50,56,51,50,49,55,48,43,40,36,74,77,66,62,49,87,75,81,93,78,85,90,85,88,82,89,47,60,50,97,88,68,47,81,54,78,56,64,39,90,86,80,70,42,71,66,82,49,74,49,73,42,73,76,82,84,71,101,61,98,72,84,82,88,78,73,79,42,85,43,76,54,85,77,84,72,133

Secondary structure (DSSP, 8-state):
------S---HHHHHHHHHHHHHHHHHTT-----S-------EE-TTS-EE--B-TTT--B---EEEEEP---S----S-PPEEEEE------

Mean predicted aligned error: 11.24 Å